Protein AF-A0A935B9G1-F1 (afdb_monomer)

Mean predicted aligned error: 11.42 Å

Radius of gyration: 26.08 Å; Cα contacts (8 Å, |Δi|>4): 183; chains: 1; bounding box: 50×76×60 Å

Solvent-accessible surface area (backbone atoms only — not comparable to full-atom values): 11011 Å² total; per-residue (Å²): 136,90,83,80,81,86,81,86,82,84,84,86,78,79,90,78,85,84,81,93,78,80,82,84,69,84,80,74,80,76,77,78,74,80,85,77,73,51,33,30,33,36,31,41,80,52,51,36,19,45,61,89,72,91,72,58,94,89,55,78,49,61,70,30,89,66,32,49,62,50,35,47,60,47,51,77,74,26,44,35,28,38,46,45,76,82,32,67,66,60,58,45,99,88,65,50,69,65,92,54,55,43,69,57,37,43,49,55,51,49,54,52,34,59,76,64,65,44,67,68,72,46,69,58,72,71,86,79,82,82,92,52,81,48,77,48,50,78,83,68,71,74,68,51,61,92,83,32,90,60,22,64,59,57,27,50,49,51,50,24,56,76,70,73,43,81,68,81,83,128

pLDDT: mean 86.23, std 17.22, range [43.81, 98.81]

Structure (mmCIF, N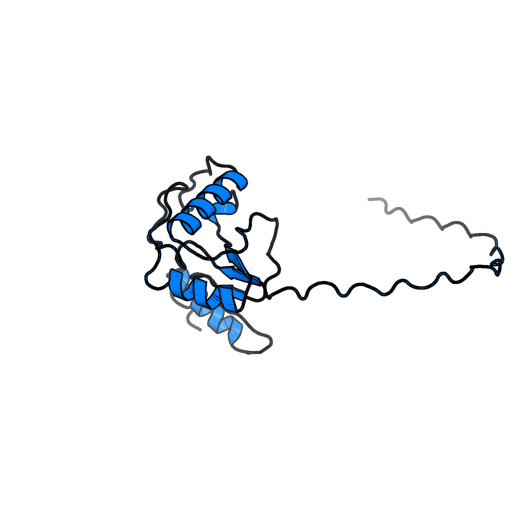/CA/C/O backbone):
data_AF-A0A935B9G1-F1
#
_entry.id   AF-A0A935B9G1-F1
#
loop_
_atom_site.group_PDB
_atom_site.id
_atom_site.type_symbol
_atom_site.label_atom_id
_atom_site.label_alt_id
_atom_site.label_comp_id
_atom_site.label_asym_id
_atom_site.label_entity_id
_atom_site.label_seq_id
_atom_site.pdbx_PDB_ins_code
_atom_site.Cartn_x
_atom_site.Cartn_y
_atom_site.Cartn_z
_atom_site.occupancy
_atom_site.B_iso_or_equiv
_atom_site.auth_seq_id
_atom_site.auth_comp_id
_atom_site.auth_asym_id
_atom_site.auth_atom_id
_atom_site.pdbx_PDB_model_num
ATOM 1 N N . MET A 1 1 ? 36.629 3.396 41.020 1.00 45.38 1 MET A N 1
ATOM 2 C CA . MET A 1 1 ? 36.068 4.350 40.039 1.00 45.38 1 MET A CA 1
ATOM 3 C C . MET A 1 1 ? 35.562 5.561 40.808 1.00 45.38 1 MET A C 1
ATOM 5 O O . MET A 1 1 ? 34.722 5.399 41.681 1.00 45.38 1 MET A O 1
ATOM 9 N N . MET A 1 2 ? 36.172 6.728 40.590 1.00 43.81 2 MET A N 1
ATOM 10 C CA . MET A 1 2 ? 35.909 7.967 41.333 1.00 43.81 2 MET A CA 1
ATOM 11 C C . MET A 1 2 ? 34.611 8.622 40.842 1.00 43.81 2 MET A C 1
ATOM 13 O O . MET A 1 2 ? 34.511 8.978 39.672 1.00 43.81 2 MET A O 1
ATOM 17 N N . ALA A 1 3 ? 33.634 8.790 41.734 1.00 46.91 3 ALA A N 1
ATOM 18 C CA . ALA A 1 3 ? 32.417 9.557 41.487 1.00 46.91 3 ALA A CA 1
ATOM 19 C C . ALA A 1 3 ? 32.670 11.040 41.804 1.00 46.91 3 ALA A C 1
ATOM 21 O O . ALA A 1 3 ? 32.915 11.405 42.955 1.00 46.91 3 ALA A O 1
ATOM 22 N N . THR A 1 4 ? 32.628 11.906 40.793 1.00 51.09 4 THR A N 1
ATOM 23 C CA . THR A 1 4 ? 32.769 13.358 40.959 1.00 51.09 4 THR A CA 1
ATOM 24 C C . THR A 1 4 ? 31.409 13.998 41.258 1.00 51.09 4 THR A C 1
ATOM 26 O O . THR A 1 4 ? 30.429 13.813 40.542 1.00 51.09 4 THR A O 1
ATOM 29 N N . ARG A 1 5 ? 31.336 14.755 42.361 1.00 54.59 5 ARG A N 1
ATOM 30 C CA . ARG A 1 5 ? 30.168 15.567 42.742 1.00 54.59 5 ARG A CA 1
ATOM 31 C C . ARG A 1 5 ? 30.043 16.794 41.819 1.00 54.59 5 ARG A C 1
ATOM 33 O O . ARG A 1 5 ? 31.059 17.444 41.579 1.00 54.59 5 ARG A O 1
ATOM 40 N N . PRO A 1 6 ? 28.838 17.180 41.362 1.00 59.91 6 PRO A N 1
ATOM 41 C CA . PRO A 1 6 ? 28.655 18.402 40.581 1.00 59.91 6 PRO A CA 1
ATOM 42 C C . PRO A 1 6 ? 28.744 19.669 41.455 1.00 59.91 6 PRO A C 1
ATOM 44 O O . PRO A 1 6 ? 28.280 19.695 42.597 1.00 59.91 6 PRO A O 1
ATOM 47 N N . ALA A 1 7 ? 29.351 20.729 40.912 1.00 63.97 7 ALA A N 1
ATOM 48 C CA . ALA A 1 7 ? 29.547 22.020 41.577 1.00 63.97 7 ALA A CA 1
ATOM 49 C C . ALA A 1 7 ? 28.262 22.880 41.621 1.00 63.97 7 ALA A C 1
ATOM 51 O O . ALA A 1 7 ? 27.393 22.773 40.757 1.00 63.97 7 ALA A O 1
ATOM 52 N N . LYS A 1 8 ? 28.147 23.762 42.630 1.00 59.97 8 LYS A N 1
ATOM 53 C CA . LYS A 1 8 ? 27.006 24.684 42.813 1.00 59.97 8 LYS A CA 1
ATOM 54 C C . LYS A 1 8 ? 26.975 25.780 41.740 1.00 59.97 8 LYS A C 1
ATOM 56 O O . LYS A 1 8 ? 27.979 26.441 41.496 1.00 59.97 8 LYS A O 1
ATOM 61 N N . LEU A 1 9 ? 25.787 26.019 41.181 1.00 57.50 9 LEU A N 1
ATOM 62 C CA . LEU A 1 9 ? 25.511 27.102 40.231 1.00 57.50 9 LEU A CA 1
ATOM 63 C C . LEU A 1 9 ? 25.664 28.498 40.877 1.00 57.50 9 LEU A C 1
ATOM 65 O O . LEU A 1 9 ? 25.310 28.676 42.049 1.00 57.50 9 LEU A O 1
ATOM 69 N N . PRO A 1 10 ? 26.150 29.507 40.129 1.00 55.09 10 PRO A N 1
ATOM 70 C CA . PRO A 1 10 ? 26.317 30.866 40.632 1.00 55.09 10 PRO A CA 1
ATOM 71 C C . PRO A 1 10 ? 24.972 31.592 40.802 1.00 55.09 10 PRO A C 1
ATOM 73 O O . PRO A 1 10 ? 24.052 31.457 39.996 1.00 55.09 10 PRO A O 1
ATOM 76 N N . LYS A 1 11 ? 24.864 32.397 41.867 1.00 53.25 11 LYS A N 1
ATOM 77 C CA . LYS A 1 11 ? 23.670 33.191 42.197 1.00 53.25 11 LYS A CA 1
ATOM 78 C C . LYS A 1 11 ? 23.513 34.367 41.224 1.00 53.25 11 LYS A C 1
ATOM 80 O O . LYS A 1 11 ? 24.382 35.235 41.159 1.00 53.25 11 LYS A O 1
ATOM 85 N N . VAL A 1 12 ? 22.383 34.424 40.520 1.00 56.62 12 VAL A N 1
ATOM 86 C CA . VAL A 1 12 ? 22.022 35.537 39.628 1.00 56.62 12 VAL A CA 1
ATOM 87 C C . VAL A 1 12 ? 21.671 36.776 40.462 1.00 56.62 12 VAL A C 1
ATOM 89 O O . VAL A 1 12 ? 20.779 36.734 41.308 1.00 56.62 12 VAL A O 1
ATOM 92 N N . LYS A 1 13 ? 22.381 37.887 40.232 1.00 44.97 13 LYS A N 1
ATOM 93 C CA . LYS A 1 13 ? 22.093 39.201 40.826 1.00 44.97 13 LYS A CA 1
ATOM 94 C C . LYS A 1 13 ? 21.094 39.977 39.955 1.00 44.97 13 LYS A C 1
ATOM 96 O O . LYS A 1 13 ? 21.364 40.202 38.783 1.00 44.97 13 LYS A O 1
ATOM 101 N N . GLY A 1 14 ? 20.023 40.471 40.582 1.00 45.53 14 GLY A N 1
ATOM 102 C CA . GLY A 1 14 ? 19.327 41.711 40.209 1.00 45.53 14 GLY A CA 1
ATOM 103 C C . GLY A 1 14 ? 18.290 41.632 39.084 1.00 45.53 14 GLY A C 1
ATOM 104 O O . GLY A 1 14 ? 18.625 41.642 37.904 1.00 45.53 14 GLY A O 1
ATOM 105 N N . ALA A 1 15 ? 17.008 41.679 39.457 1.00 48.44 15 ALA A N 1
ATOM 106 C CA . ALA A 1 15 ? 15.896 41.915 38.542 1.00 48.44 15 ALA A CA 1
ATOM 107 C C . ALA A 1 15 ? 15.939 43.355 37.986 1.00 48.44 15 ALA A C 1
ATOM 109 O O . ALA A 1 15 ? 15.848 44.321 38.745 1.00 48.44 15 ALA A O 1
ATOM 110 N N . LYS A 1 16 ? 16.050 43.513 36.660 1.00 49.91 16 LYS A N 1
ATOM 111 C CA . LYS A 1 16 ? 15.829 44.803 35.984 1.00 49.91 16 LYS A CA 1
ATOM 112 C C . LYS A 1 16 ? 14.327 45.016 35.761 1.00 49.91 16 LYS A C 1
ATOM 114 O O . LYS A 1 16 ? 13.646 44.153 35.212 1.00 49.91 16 LYS A O 1
ATOM 119 N N . LYS A 1 17 ? 13.826 46.173 36.210 1.00 47.75 17 LYS A N 1
ATOM 120 C CA . LYS A 1 17 ? 12.433 46.633 36.070 1.00 47.75 17 LYS A CA 1
ATOM 121 C C . LYS A 1 17 ? 12.019 46.685 34.590 1.00 47.75 17 LYS A C 1
ATOM 123 O O . LYS A 1 17 ? 12.759 47.208 33.763 1.00 47.75 17 LYS A O 1
ATOM 128 N N . ARG A 1 18 ? 10.830 46.153 34.278 1.00 47.78 18 ARG A N 1
ATOM 129 C CA . ARG A 1 18 ? 10.190 46.206 32.951 1.00 47.78 18 ARG A CA 1
ATOM 130 C C . ARG A 1 18 ? 9.743 47.635 32.625 1.00 47.78 18 ARG A C 1
ATOM 132 O O . ARG A 1 18 ? 9.027 48.245 33.414 1.00 47.78 18 ARG A O 1
ATOM 139 N N . SER A 1 19 ? 10.129 48.135 31.457 1.00 50.38 19 SER A N 1
ATOM 140 C CA . SER A 1 19 ? 9.638 49.391 30.881 1.00 50.38 19 SER A CA 1
ATOM 141 C C . SER A 1 19 ? 8.210 49.207 30.332 1.00 50.38 19 SER A C 1
ATOM 143 O O . SER A 1 19 ? 7.978 48.220 29.630 1.00 50.38 19 SER A O 1
ATOM 145 N N . PRO A 1 20 ? 7.254 50.120 30.590 1.00 51.00 20 PRO A N 1
ATOM 146 C CA . PRO A 1 20 ? 5.906 50.039 30.045 1.00 51.00 20 PRO A CA 1
ATOM 147 C C . PRO A 1 20 ? 5.839 50.874 28.766 1.00 51.00 20 PRO A C 1
ATOM 149 O O . PRO A 1 20 ? 5.658 52.081 28.835 1.00 51.00 20 PRO A O 1
ATOM 152 N N . ASN A 1 21 ? 6.065 50.258 27.606 1.00 53.03 21 ASN A N 1
ATOM 153 C CA . ASN A 1 21 ? 5.581 50.770 26.318 1.00 53.03 21 ASN A CA 1
ATOM 154 C C . ASN A 1 21 ? 5.865 49.741 25.219 1.00 53.03 21 ASN A C 1
ATOM 156 O O . ASN A 1 21 ? 6.862 49.815 24.505 1.00 53.03 21 ASN A O 1
ATOM 160 N N . LEU A 1 22 ? 4.966 48.769 25.084 1.00 55.22 22 LEU A N 1
ATOM 161 C CA . LEU A 1 22 ? 4.805 48.017 23.846 1.00 55.22 22 LEU A CA 1
ATOM 162 C C . LEU A 1 22 ? 3.494 48.501 23.234 1.00 55.22 22 LEU A C 1
ATOM 164 O O . LEU A 1 22 ? 2.427 48.249 23.783 1.00 55.22 22 LEU A O 1
ATOM 168 N N . ARG A 1 23 ? 3.586 49.256 22.135 1.00 54.94 23 ARG A N 1
ATOM 169 C CA . ARG A 1 23 ? 2.414 49.608 21.329 1.00 54.94 23 ARG A CA 1
ATOM 170 C C . ARG A 1 23 ? 1.801 48.311 20.806 1.00 54.94 23 ARG A C 1
ATOM 172 O O . ARG A 1 23 ? 2.490 47.542 20.137 1.00 54.94 23 ARG A O 1
ATOM 179 N N . GLU A 1 24 ? 0.530 48.080 21.109 1.00 55.78 24 GLU A N 1
ATOM 180 C CA . GLU A 1 24 ? -0.224 46.968 20.540 1.00 55.78 24 GLU A CA 1
ATOM 181 C C . GLU A 1 24 ? -0.343 47.169 19.027 1.00 55.78 24 GLU A C 1
ATOM 183 O O . GLU A 1 24 ? -0.915 48.147 18.544 1.00 55.78 24 GLU A O 1
ATOM 188 N N . MET A 1 25 ? 0.262 46.259 18.264 1.00 52.69 25 MET A N 1
ATOM 189 C CA . MET A 1 25 ? 0.078 46.204 16.820 1.00 52.69 25 MET A CA 1
ATOM 190 C C . MET A 1 25 ? -1.230 45.462 16.516 1.00 52.69 25 MET A C 1
ATOM 192 O O . MET A 1 25 ? -1.502 44.444 17.157 1.00 52.69 25 MET A O 1
ATOM 196 N N . PRO A 1 26 ? -2.021 45.903 15.522 1.00 53.16 26 PRO A N 1
ATOM 197 C CA . PRO A 1 26 ? -3.243 45.208 15.144 1.00 53.16 26 PRO A CA 1
ATOM 198 C C . PRO A 1 26 ? -2.913 43.783 14.687 1.00 53.16 26 PRO A C 1
ATOM 200 O O . PRO A 1 26 ? -2.137 43.566 13.751 1.00 53.16 26 PRO A O 1
ATOM 203 N N . VAL A 1 27 ? -3.499 42.799 15.372 1.00 60.41 27 VAL A N 1
ATOM 204 C CA . VAL A 1 27 ? -3.352 41.378 15.055 1.00 60.41 27 VAL A CA 1
ATOM 205 C C . VAL A 1 27 ? -3.988 41.138 13.687 1.00 60.41 27 VAL A C 1
ATOM 207 O O . VAL A 1 27 ? -5.209 41.138 13.547 1.00 60.41 27 VAL A O 1
ATOM 210 N N . LYS A 1 28 ? -3.159 40.951 12.653 1.00 61.19 28 LYS A N 1
ATOM 211 C CA . LYS A 1 28 ? -3.633 40.528 11.329 1.00 61.19 28 LYS A CA 1
ATOM 212 C C . LYS A 1 28 ? -4.439 39.238 11.483 1.00 61.19 28 LYS A C 1
ATOM 214 O O . LYS A 1 28 ? -3.943 38.265 12.055 1.00 61.19 28 LYS A O 1
ATOM 219 N N . ALA A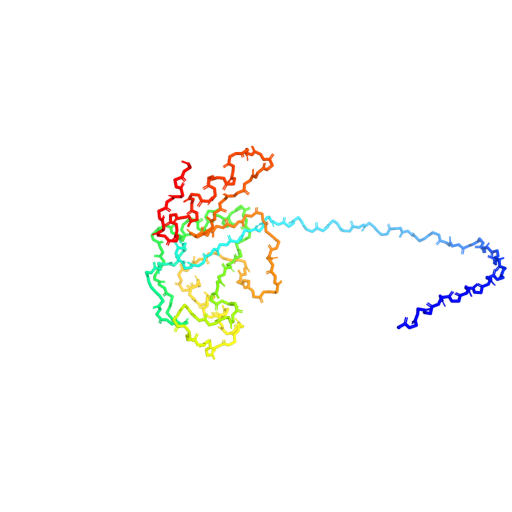 1 29 ? -5.662 39.233 10.954 1.00 62.06 29 ALA A N 1
ATOM 220 C CA . ALA A 1 29 ? -6.524 38.060 10.932 1.00 62.06 29 ALA A CA 1
ATOM 221 C C . ALA A 1 29 ? -5.766 36.863 10.331 1.00 62.06 29 ALA A C 1
ATOM 223 O O . ALA A 1 29 ? -5.250 36.933 9.211 1.00 62.06 29 ALA A O 1
ATOM 224 N N . LYS A 1 30 ? -5.655 35.774 11.101 1.00 61.19 30 LYS A N 1
ATOM 225 C CA . LYS A 1 30 ? -5.026 34.532 10.640 1.00 61.19 30 LYS A CA 1
ATOM 226 C C . LYS A 1 30 ? -5.852 33.986 9.478 1.00 61.19 30 LYS A C 1
ATOM 228 O O . LYS A 1 30 ? -7.008 33.623 9.671 1.00 61.19 30 LYS A O 1
ATOM 233 N N . LYS A 1 31 ? -5.255 33.903 8.285 1.00 61.97 31 LYS A N 1
ATOM 234 C CA . LYS A 1 31 ? -5.818 33.118 7.179 1.00 61.97 31 LYS A CA 1
ATOM 235 C C . LYS A 1 31 ? -6.017 31.688 7.686 1.00 61.97 31 LYS A C 1
ATOM 237 O O . LYS A 1 31 ? -5.061 31.073 8.159 1.00 61.97 31 LYS A O 1
ATOM 242 N N . THR A 1 32 ? -7.244 31.184 7.633 1.00 63.22 32 THR A N 1
ATOM 243 C CA . THR A 1 32 ? -7.545 29.789 7.964 1.00 63.22 32 THR A CA 1
ATOM 244 C C . THR A 1 32 ? -6.776 28.892 7.001 1.00 63.22 32 THR A C 1
ATOM 246 O O . THR A 1 32 ? -6.890 29.049 5.785 1.00 63.22 32 THR A O 1
ATOM 249 N N . ALA A 1 33 ? -5.941 28.001 7.536 1.00 65.69 33 ALA A N 1
ATOM 250 C CA . ALA A 1 33 ? -5.214 27.031 6.727 1.00 65.69 33 ALA A CA 1
ATOM 251 C C . ALA A 1 33 ? -6.210 26.137 5.960 1.00 65.69 33 ALA A C 1
ATOM 253 O O . ALA A 1 33 ? -7.292 25.861 6.487 1.00 65.69 33 ALA A O 1
ATOM 254 N N . PRO A 1 34 ? -5.878 25.689 4.737 1.00 66.31 34 PRO A N 1
ATOM 255 C CA . PRO A 1 34 ? -6.742 24.780 3.994 1.00 66.31 34 PRO A CA 1
ATOM 256 C C . PRO A 1 34 ? -6.978 23.496 4.797 1.00 66.31 34 PRO A C 1
ATOM 258 O O . PRO A 1 34 ? -6.050 22.955 5.406 1.00 66.31 34 PRO A O 1
ATOM 261 N N . VAL A 1 35 ? -8.223 23.016 4.794 1.00 71.38 35 VAL A N 1
ATOM 262 C CA . VAL A 1 35 ? -8.596 21.737 5.410 1.00 71.38 35 VAL A CA 1
ATOM 263 C C . VAL A 1 35 ? -7.847 20.629 4.672 1.00 71.38 35 VAL A C 1
ATOM 265 O O . VAL A 1 35 ? -8.044 20.432 3.474 1.00 71.38 35 VAL A O 1
ATOM 268 N N .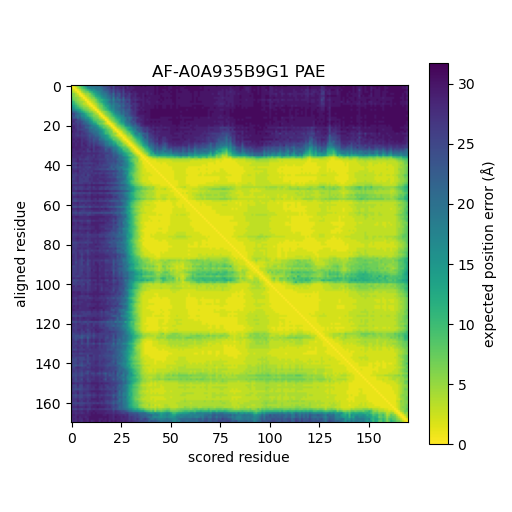 GLN A 1 36 ? -6.941 19.938 5.364 1.00 81.50 36 GLN A N 1
ATOM 269 C CA . GLN A 1 36 ? -6.196 18.827 4.773 1.00 81.50 36 GLN A CA 1
ATOM 270 C C . GLN A 1 36 ? -7.098 17.594 4.680 1.00 81.50 36 GLN A C 1
ATOM 272 O O . GLN A 1 36 ? -7.749 17.231 5.661 1.00 81.50 36 GLN A O 1
ATOM 277 N N . ARG A 1 37 ? -7.122 16.944 3.511 1.00 92.50 37 ARG A N 1
ATOM 278 C CA . ARG A 1 37 ? -7.828 15.670 3.327 1.00 92.50 37 ARG A CA 1
ATOM 279 C C . ARG A 1 37 ? -7.142 14.568 4.150 1.00 92.50 37 ARG A C 1
ATOM 281 O O . ARG A 1 37 ? -5.918 14.614 4.316 1.00 92.50 37 ARG A O 1
ATOM 288 N N . PRO A 1 38 ? -7.888 13.573 4.664 1.00 96.88 38 PRO A N 1
ATOM 289 C CA . PRO A 1 38 ? -7.289 12.394 5.277 1.00 96.88 38 PRO A CA 1
ATOM 290 C C . PRO A 1 38 ? -6.340 11.706 4.297 1.00 96.88 38 PRO A C 1
ATOM 292 O O . PRO A 1 38 ? -6.604 11.662 3.099 1.00 96.88 38 PRO A O 1
ATOM 295 N N . ARG A 1 39 ? -5.242 11.153 4.808 1.00 98.00 39 ARG A N 1
ATOM 296 C CA . ARG A 1 39 ? -4.285 10.375 4.013 1.00 98.00 39 ARG A CA 1
ATOM 297 C C . ARG A 1 39 ? -4.424 8.905 4.357 1.00 98.00 39 ARG A C 1
ATOM 299 O O . ARG A 1 39 ? -4.591 8.584 5.533 1.00 98.00 39 ARG A O 1
ATOM 306 N N . VAL A 1 40 ? -4.287 8.032 3.373 1.00 98.56 40 VAL A N 1
ATOM 307 C CA . VAL A 1 40 ? -4.256 6.576 3.564 1.00 98.56 40 VAL A CA 1
ATOM 308 C C . VAL A 1 40 ? -3.012 6.008 2.904 1.00 98.56 40 VAL A C 1
ATOM 310 O O . VAL A 1 40 ? -2.605 6.482 1.845 1.00 98.56 40 VAL A O 1
ATOM 313 N N . CYS A 1 41 ? -2.394 5.020 3.543 1.00 98.62 41 CYS A N 1
ATOM 314 C CA . CYS A 1 41 ? -1.336 4.242 2.921 1.00 98.62 41 CYS A CA 1
ATOM 315 C C . CYS A 1 41 ? -1.940 3.061 2.175 1.00 98.62 41 CYS A C 1
ATOM 317 O O . CYS A 1 41 ? -2.750 2.331 2.743 1.00 98.62 41 CYS A O 1
ATOM 319 N N . LEU A 1 42 ? -1.528 2.892 0.926 1.00 98.75 42 LEU A N 1
ATOM 320 C CA . LEU A 1 42 ? -1.920 1.782 0.071 1.00 98.75 42 LEU A CA 1
ATOM 321 C C . LEU A 1 42 ? -0.654 1.040 -0.347 1.00 98.75 42 LEU A C 1
ATOM 323 O O . LEU A 1 42 ? 0.221 1.640 -0.977 1.00 98.75 42 LEU A O 1
ATOM 327 N N . ASP A 1 43 ? -0.531 -0.223 0.046 1.00 98.62 43 ASP A N 1
ATOM 328 C CA . ASP A 1 43 ? 0.574 -1.059 -0.411 1.00 98.62 43 ASP A CA 1
ATOM 329 C C . ASP A 1 43 ? 0.449 -1.371 -1.914 1.00 98.62 43 ASP A C 1
ATOM 331 O O . ASP A 1 43 ? -0.613 -1.217 -2.528 1.00 98.62 43 ASP A O 1
ATOM 335 N N . LEU A 1 44 ? 1.578 -1.730 -2.525 1.00 98.56 44 LEU A N 1
ATOM 336 C CA . LEU A 1 44 ? 1.686 -2.049 -3.940 1.00 98.56 44 LEU A CA 1
ATOM 337 C C . LEU A 1 44 ? 1.512 -3.552 -4.197 1.00 98.56 44 LEU A C 1
ATOM 339 O O . LEU A 1 44 ? 0.570 -3.952 -4.881 1.00 98.56 44 LEU A O 1
ATOM 343 N N . ASP A 1 45 ? 2.440 -4.372 -3.707 1.00 98.00 45 ASP A N 1
ATOM 344 C CA . ASP A 1 45 ? 2.633 -5.760 -4.130 1.00 98.00 45 ASP A CA 1
ATOM 345 C C . ASP A 1 45 ? 1.802 -6.735 -3.303 1.00 98.00 45 ASP A C 1
ATOM 347 O O . ASP A 1 45 ? 2.172 -7.081 -2.192 1.00 98.00 45 ASP A O 1
ATOM 351 N N . GLY A 1 46 ? 0.740 -7.272 -3.898 1.00 97.44 46 GLY A N 1
ATOM 352 C CA . GLY A 1 46 ? -0.234 -8.121 -3.209 1.00 97.44 46 GLY A CA 1
ATOM 353 C C . GLY A 1 46 ? -1.548 -7.392 -2.938 1.00 97.44 46 GLY A C 1
ATOM 354 O O . GLY A 1 46 ? -2.568 -8.046 -2.734 1.00 97.44 46 GLY A O 1
ATOM 355 N N . VAL A 1 47 ? -1.553 -6.058 -3.049 1.00 98.56 47 VAL A N 1
ATOM 356 C CA . VAL A 1 47 ? -2.756 -5.225 -2.908 1.00 98.56 47 VAL A CA 1
ATOM 357 C C . VAL A 1 47 ? -3.265 -4.719 -4.253 1.00 98.56 47 VAL A C 1
ATOM 359 O O . VAL A 1 47 ? -4.330 -5.139 -4.703 1.00 98.56 47 VAL A O 1
ATOM 362 N N . ILE A 1 48 ? -2.529 -3.817 -4.913 1.00 98.62 48 ILE A N 1
ATOM 363 C CA . ILE A 1 48 ? -2.954 -3.244 -6.204 1.00 98.62 48 ILE A CA 1
ATOM 364 C C . ILE A 1 48 ? -2.201 -3.830 -7.396 1.00 98.62 48 ILE A C 1
ATOM 366 O O . ILE A 1 48 ? -2.738 -3.832 -8.503 1.00 98.62 48 ILE A O 1
ATOM 370 N N . ALA A 1 49 ? -1.000 -4.365 -7.182 1.00 98.62 49 ALA A N 1
ATOM 371 C CA . ALA A 1 49 ? -0.222 -5.119 -8.154 1.00 98.62 49 ALA A CA 1
ATOM 372 C C . ALA A 1 49 ? -0.197 -6.598 -7.755 1.00 98.62 49 ALA A C 1
ATOM 374 O O . ALA A 1 49 ? 0.041 -6.944 -6.601 1.00 98.62 49 ALA A O 1
ATOM 375 N N . THR A 1 50 ? -0.428 -7.491 -8.715 1.00 98.25 50 THR A N 1
ATOM 376 C CA . THR A 1 50 ? -0.433 -8.936 -8.463 1.00 98.25 50 THR A CA 1
ATOM 377 C C . THR A 1 50 ? 0.955 -9.391 -8.018 1.00 98.25 50 THR A C 1
ATOM 379 O O . THR A 1 50 ? 1.931 -9.203 -8.746 1.00 98.25 50 THR A O 1
ATOM 382 N N . TYR A 1 51 ? 1.041 -10.048 -6.862 1.00 96.62 51 TYR A N 1
ATOM 383 C CA . TYR A 1 51 ? 2.293 -10.578 -6.330 1.00 96.62 51 TYR A CA 1
ATOM 384 C C . TYR A 1 51 ? 2.215 -12.095 -6.156 1.00 96.62 51 TYR A C 1
ATOM 386 O O . TYR A 1 51 ? 1.335 -12.612 -5.477 1.00 96.62 51 TYR A O 1
ATOM 394 N N . GLY A 1 52 ? 3.147 -12.813 -6.785 1.00 92.50 52 GLY A N 1
ATOM 395 C CA . GLY A 1 52 ? 3.293 -14.263 -6.617 1.00 92.50 52 GLY A CA 1
ATOM 396 C C . GLY A 1 52 ? 4.624 -14.632 -5.973 1.00 92.50 52 GLY A C 1
ATOM 397 O O . GLY A 1 52 ? 4.672 -15.326 -4.965 1.00 92.50 52 GLY A O 1
ATOM 398 N N . LYS A 1 53 ? 5.721 -14.144 -6.552 1.00 92.31 53 LYS A N 1
ATOM 399 C CA . LYS A 1 53 ? 7.072 -14.269 -6.003 1.00 92.31 53 LYS A CA 1
ATOM 400 C C . LYS A 1 53 ? 7.905 -13.060 -6.391 1.00 92.31 53 LYS A C 1
ATOM 402 O O . LYS A 1 53 ? 7.573 -12.373 -7.361 1.00 92.31 53 LYS A O 1
ATOM 407 N N . TRP A 1 54 ? 9.003 -12.846 -5.676 1.00 93.38 54 TRP A N 1
ATOM 4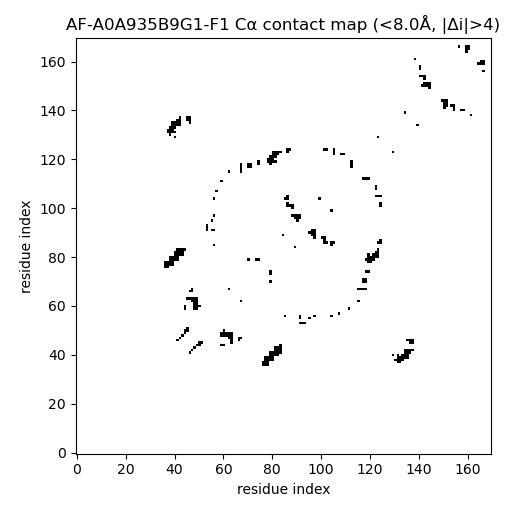08 C CA . TRP A 1 54 ? 9.994 -11.858 -6.068 1.00 93.38 54 TRP A CA 1
ATOM 409 C C . TRP A 1 54 ? 10.602 -12.213 -7.432 1.00 93.38 54 TRP A C 1
ATOM 411 O O . TRP A 1 54 ? 10.856 -13.378 -7.744 1.00 93.38 54 TRP A O 1
ATOM 421 N N . ARG A 1 55 ? 10.749 -11.202 -8.292 1.00 92.75 55 ARG A N 1
ATOM 422 C CA . ARG A 1 55 ? 11.331 -11.322 -9.644 1.00 92.75 55 ARG A CA 1
ATOM 423 C C . ARG A 1 55 ? 12.300 -10.168 -9.927 1.00 92.75 55 ARG A C 1
ATOM 425 O O . ARG A 1 55 ? 12.525 -9.831 -11.085 1.00 92.75 55 ARG A O 1
ATOM 432 N N . GLY A 1 56 ? 12.831 -9.561 -8.865 1.00 91.38 56 GLY A N 1
ATOM 433 C CA . GLY A 1 56 ? 13.687 -8.381 -8.918 1.00 91.38 56 GLY A CA 1
ATOM 434 C C . GLY A 1 56 ? 12.930 -7.051 -8.903 1.00 91.38 56 GLY A C 1
ATOM 435 O O . GLY A 1 56 ? 11.715 -6.969 -9.124 1.00 91.38 56 GLY A O 1
ATOM 436 N N . PHE A 1 57 ? 13.694 -5.985 -8.668 1.00 89.50 57 PHE A N 1
ATOM 437 C CA . PHE A 1 57 ? 13.202 -4.611 -8.546 1.00 89.50 57 PHE A CA 1
ATOM 438 C C . PHE A 1 57 ? 12.520 -4.076 -9.815 1.00 89.50 57 PHE A C 1
ATOM 440 O O . PHE A 1 57 ? 11.629 -3.233 -9.717 1.00 89.50 57 PHE A O 1
ATOM 447 N N . ASP A 1 58 ? 12.884 -4.597 -10.989 1.00 90.62 58 ASP A N 1
ATOM 448 C CA . ASP A 1 58 ? 12.373 -4.145 -12.291 1.00 90.62 58 ASP A CA 1
ATOM 449 C C . ASP A 1 58 ? 11.008 -4.731 -12.658 1.00 90.62 58 ASP A C 1
ATOM 451 O O . ASP A 1 58 ? 10.371 -4.284 -13.613 1.00 90.62 58 ASP A O 1
ATOM 455 N N . HIS A 1 59 ? 10.543 -5.732 -11.911 1.00 94.50 59 HIS A N 1
ATOM 456 C CA . HIS A 1 59 ? 9.287 -6.406 -12.187 1.00 94.50 59 HIS A CA 1
ATOM 457 C C . HIS A 1 59 ? 8.218 -6.042 -11.159 1.00 94.50 59 HIS A C 1
ATOM 459 O O . HIS A 1 59 ? 8.272 -6.490 -10.013 1.00 94.50 59 HIS A O 1
ATOM 465 N N . ILE A 1 60 ? 7.202 -5.303 -11.603 1.00 97.50 60 ILE A N 1
ATOM 466 C CA . ILE A 1 60 ? 5.937 -5.102 -10.888 1.00 97.50 60 ILE A CA 1
ATOM 467 C C . ILE A 1 60 ? 4.854 -5.871 -11.656 1.00 97.50 60 ILE A C 1
ATOM 469 O O . ILE A 1 60 ? 4.785 -5.784 -12.886 1.00 97.50 60 ILE A O 1
ATOM 473 N N . GLY A 1 61 ? 4.044 -6.661 -10.946 1.00 97.94 61 GLY A N 1
ATOM 474 C CA . GLY A 1 61 ? 2.985 -7.468 -11.558 1.00 97.94 61 GLY A CA 1
ATOM 475 C C . GLY A 1 61 ? 1.880 -6.623 -12.209 1.00 97.94 61 GLY A C 1
ATOM 476 O O . GLY A 1 61 ? 1.841 -5.407 -12.026 1.00 97.94 61 GLY A O 1
ATOM 477 N N . PRO A 1 62 ? 0.968 -7.235 -12.986 1.00 98.31 62 PRO A N 1
ATOM 478 C CA . PRO A 1 62 ? -0.187 -6.521 -13.525 1.00 98.31 62 PRO A CA 1
ATOM 479 C C . PRO A 1 62 ? -1.142 -6.087 -12.399 1.00 98.31 62 PRO A C 1
ATOM 481 O O . PRO A 1 62 ? -1.135 -6.708 -11.329 1.00 98.31 62 PRO A O 1
ATOM 484 N N . PRO A 1 63 ? -1.996 -5.073 -12.630 1.00 98.69 63 PRO A N 1
ATOM 485 C CA . PRO A 1 63 ? -3.004 -4.671 -11.658 1.00 98.69 63 PRO A CA 1
ATOM 486 C C . PRO A 1 63 ? -3.875 -5.846 -11.207 1.00 98.69 63 PRO A C 1
ATOM 488 O O . PRO A 1 63 ? -4.304 -6.656 -12.034 1.00 98.69 63 PRO A O 1
ATOM 491 N N . VAL A 1 64 ? -4.151 -5.933 -9.907 1.00 98.56 64 VAL A N 1
ATOM 492 C CA . VAL A 1 64 ? -5.137 -6.882 -9.371 1.00 98.56 64 VAL A CA 1
ATOM 493 C C . VAL A 1 64 ? -6.524 -6.509 -9.926 1.00 98.56 64 VAL A C 1
ATOM 495 O O . VAL A 1 64 ? -6.857 -5.318 -9.966 1.00 98.56 64 VAL A O 1
ATOM 498 N N . PRO A 1 65 ? -7.356 -7.472 -10.373 1.00 98.50 65 PRO A N 1
ATOM 499 C CA . PRO A 1 65 ? -8.705 -7.175 -10.851 1.00 98.50 65 PRO A CA 1
ATOM 500 C C . PRO A 1 65 ? -9.514 -6.352 -9.837 1.00 98.50 65 PRO A C 1
ATOM 502 O O . PRO A 1 65 ? -9.596 -6.706 -8.666 1.00 98.50 65 PRO A O 1
ATOM 505 N N . GLY A 1 66 ? -10.094 -5.236 -10.288 1.00 98.38 66 GLY A N 1
ATOM 506 C CA . GLY A 1 66 ? -10.857 -4.304 -9.444 1.00 98.38 66 GLY A CA 1
ATOM 507 C C . GLY A 1 66 ? -10.021 -3.276 -8.666 1.00 98.38 66 GLY A C 1
ATOM 508 O O . GLY A 1 66 ? -10.589 -2.317 -8.146 1.00 98.38 66 GLY A O 1
ATOM 509 N N . ALA A 1 67 ? -8.688 -3.394 -8.628 1.00 98.62 67 ALA A N 1
ATOM 510 C CA . ALA A 1 67 ? -7.839 -2.489 -7.846 1.00 98.62 67 ALA A CA 1
ATOM 511 C C . ALA A 1 67 ? -7.896 -1.029 -8.322 1.00 98.62 67 ALA A C 1
ATOM 513 O O . ALA A 1 67 ? -7.872 -0.115 -7.499 1.00 98.62 67 ALA A O 1
ATOM 514 N N . VAL A 1 68 ? -7.995 -0.793 -9.635 1.00 98.56 68 VAL A N 1
ATOM 515 C CA . VAL A 1 68 ? -8.079 0.569 -10.193 1.00 98.56 68 VAL A CA 1
ATOM 516 C C . VAL A 1 68 ? -9.375 1.256 -9.756 1.00 98.56 68 VAL A C 1
ATOM 518 O O . VAL A 1 68 ? -9.343 2.402 -9.313 1.00 98.56 68 VAL A O 1
ATOM 521 N N . ASP A 1 69 ? -10.509 0.558 -9.834 1.00 98.69 69 ASP A N 1
ATOM 522 C CA . ASP A 1 69 ? -11.806 1.118 -9.439 1.00 98.69 69 ASP A CA 1
ATOM 523 C C . ASP A 1 69 ? -11.897 1.317 -7.926 1.00 98.69 69 ASP A C 1
ATOM 525 O O . ASP A 1 69 ? -12.391 2.349 -7.471 1.00 98.69 69 ASP A O 1
ATOM 529 N N . PHE A 1 70 ? -11.332 0.392 -7.146 1.00 98.62 70 PHE A N 1
ATOM 530 C CA . PHE A 1 70 ? -11.150 0.572 -5.709 1.00 98.62 70 PHE A CA 1
ATOM 531 C C . PHE A 1 70 ? -10.333 1.833 -5.393 1.00 98.62 70 PHE A C 1
ATOM 533 O O . PHE A 1 70 ? -10.762 2.660 -4.590 1.00 98.62 70 PHE A O 1
ATOM 540 N N . ALA A 1 71 ? -9.187 2.027 -6.054 1.00 98.69 71 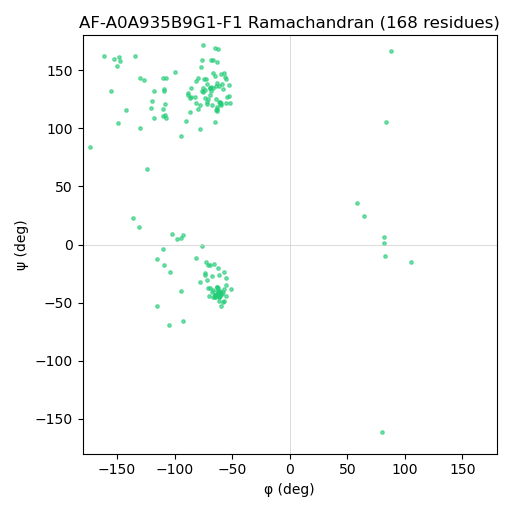ALA A N 1
ATOM 541 C CA . ALA A 1 71 ? -8.350 3.204 -5.846 1.00 98.69 71 ALA A CA 1
ATOM 542 C C . ALA A 1 71 ? -9.066 4.504 -6.255 1.00 98.69 71 ALA A C 1
ATOM 544 O O . ALA A 1 71 ? -8.927 5.515 -5.570 1.00 98.69 71 ALA A O 1
ATOM 545 N N . ARG A 1 72 ? -9.878 4.491 -7.322 1.00 98.69 72 ARG A N 1
ATOM 546 C CA . ARG A 1 72 ? -10.730 5.633 -7.704 1.00 98.69 72 ARG A CA 1
ATOM 547 C C . ARG A 1 72 ? -11.705 6.003 -6.599 1.00 98.69 72 ARG A C 1
ATOM 549 O O . ARG A 1 72 ? -11.659 7.143 -6.143 1.00 98.69 72 ARG A O 1
ATOM 556 N N . GLN A 1 73 ? -12.482 5.045 -6.103 1.00 98.56 73 GLN A N 1
ATOM 557 C CA . GLN A 1 73 ? -13.423 5.284 -5.004 1.00 98.56 73 GLN A CA 1
ATOM 558 C C . GLN A 1 73 ? -12.702 5.759 -3.734 1.00 98.56 73 GLN A C 1
ATOM 560 O O . GLN A 1 73 ? -13.122 6.713 -3.082 1.00 98.56 73 GLN A O 1
ATOM 565 N N . LEU A 1 74 ? -11.556 5.158 -3.407 1.00 98.38 74 LEU A N 1
ATOM 566 C CA . LEU A 1 74 ? -10.745 5.575 -2.266 1.00 98.38 74 LEU A CA 1
ATOM 567 C C . LEU A 1 74 ? -10.238 7.020 -2.416 1.00 98.38 74 LEU A C 1
ATOM 569 O O . LEU A 1 74 ? -10.212 7.776 -1.442 1.00 98.38 74 LEU A O 1
ATOM 573 N N . SER A 1 75 ? -9.880 7.429 -3.637 1.00 98.06 75 SER A N 1
ATOM 574 C CA . SER A 1 75 ? -9.373 8.773 -3.928 1.00 98.06 75 SER A CA 1
ATOM 575 C C . SER A 1 75 ? -10.423 9.877 -3.784 1.00 98.06 75 SER A C 1
ATOM 577 O O . SER A 1 75 ? -10.059 11.045 -3.636 1.00 98.06 75 SER A O 1
ATOM 579 N N . GLU A 1 76 ? -11.715 9.534 -3.776 1.00 97.81 76 GLU A N 1
ATOM 580 C CA . GLU A 1 76 ? -12.814 10.476 -3.529 1.00 97.81 76 GLU A CA 1
ATOM 581 C C . GLU A 1 76 ? -12.861 10.908 -2.057 1.00 97.81 76 GLU A C 1
ATOM 583 O O . GLU A 1 76 ? -13.173 12.062 -1.748 1.00 97.81 76 GLU A O 1
ATOM 588 N N . VAL A 1 77 ? -12.443 10.029 -1.141 1.00 97.25 77 VAL A N 1
ATOM 589 C CA . VAL A 1 77 ? -12.536 10.254 0.312 1.00 97.25 77 VAL A CA 1
ATOM 590 C C . VAL A 1 77 ? -11.188 10.494 0.998 1.00 97.25 77 VAL A C 1
ATOM 592 O O . VAL A 1 77 ? -11.159 11.046 2.099 1.00 97.25 77 VAL A O 1
ATOM 595 N N . ALA A 1 78 ? -10.067 10.137 0.364 1.00 98.12 78 ALA A N 1
ATOM 596 C CA . ALA A 1 78 ? -8.732 10.297 0.936 1.00 98.12 78 ALA A CA 1
ATOM 597 C C . ALA A 1 78 ? -7.647 10.585 -0.115 1.00 98.12 78 ALA A C 1
ATOM 599 O O . ALA A 1 78 ? -7.761 10.239 -1.288 1.00 98.12 78 ALA A O 1
ATOM 600 N N . ASP A 1 79 ? -6.547 11.185 0.333 1.00 98.31 79 ASP A N 1
ATOM 601 C CA . ASP A 1 79 ? -5.306 11.267 -0.430 1.00 98.31 79 ASP A CA 1
ATOM 602 C C . ASP A 1 79 ? -4.544 9.936 -0.304 1.00 98.31 79 ASP A C 1
ATOM 604 O O . ASP A 1 79 ? -4.106 9.548 0.785 1.00 98.31 79 ASP A O 1
ATOM 608 N N . ILE A 1 80 ? -4.376 9.243 -1.431 1.00 98.69 80 ILE A N 1
ATOM 609 C CA . ILE A 1 80 ? -3.710 7.938 -1.493 1.00 98.69 80 ILE A CA 1
ATOM 610 C C . ILE A 1 80 ? -2.196 8.127 -1.517 1.00 98.69 80 ILE A C 1
ATOM 612 O O . ILE A 1 80 ? -1.649 8.764 -2.419 1.00 98.69 80 ILE A O 1
ATOM 616 N N . ILE A 1 81 ? -1.516 7.547 -0.536 1.00 98.56 81 ILE A N 1
ATOM 617 C CA . ILE A 1 81 ? -0.061 7.511 -0.441 1.00 98.56 81 ILE A CA 1
ATOM 618 C C . ILE A 1 81 ? 0.381 6.074 -0.681 1.00 98.56 81 ILE A C 1
ATOM 620 O O . ILE A 1 81 ? 0.150 5.211 0.164 1.00 98.56 81 ILE A O 1
ATOM 624 N N . VAL A 1 82 ? 1.027 5.810 -1.811 1.00 98.62 82 VAL A N 1
ATOM 625 C CA . VAL A 1 82 ? 1.555 4.469 -2.072 1.00 98.62 82 VAL A CA 1
ATOM 626 C C . VAL A 1 82 ? 2.740 4.225 -1.145 1.00 98.62 82 VAL A C 1
ATOM 628 O O . VAL A 1 82 ? 3.672 5.033 -1.091 1.00 98.62 82 VAL A O 1
ATOM 631 N N . PHE A 1 83 ? 2.678 3.141 -0.379 1.00 98.19 83 PHE A N 1
ATOM 632 C CA . PHE A 1 83 ? 3.657 2.801 0.647 1.00 98.19 83 PHE A CA 1
ATOM 633 C C . PHE A 1 83 ? 4.098 1.355 0.461 1.00 98.19 83 PHE A C 1
ATOM 635 O O . PHE A 1 83 ? 3.384 0.445 0.846 1.00 98.19 83 PHE A O 1
ATOM 642 N N . THR A 1 84 ? 5.264 1.168 -0.159 1.00 97.00 84 THR A N 1
ATOM 643 C CA . THR A 1 84 ? 5.770 -0.143 -0.583 1.00 97.00 84 THR A CA 1
ATOM 644 C C . THR A 1 84 ? 7.208 -0.356 -0.123 1.00 97.00 84 THR A C 1
ATOM 646 O O . THR A 1 84 ? 8.038 0.558 -0.177 1.00 97.00 84 THR A O 1
ATOM 649 N N . ALA A 1 85 ? 7.526 -1.595 0.257 1.00 94.25 85 ALA A N 1
ATOM 650 C CA . ALA A 1 85 ? 8.884 -2.009 0.605 1.00 94.25 85 ALA A CA 1
ATOM 651 C C . ALA A 1 85 ? 9.873 -1.875 -0.567 1.00 94.25 85 ALA A C 1
ATOM 653 O O . ALA A 1 85 ? 11.068 -1.722 -0.339 1.00 94.25 85 ALA A O 1
ATOM 654 N N . ARG A 1 86 ? 9.406 -1.819 -1.825 1.00 93.56 86 ARG A N 1
ATOM 655 C CA . ARG A 1 86 ? 10.283 -1.581 -2.990 1.00 93.56 86 ARG A CA 1
ATOM 656 C C . ARG A 1 86 ? 11.091 -0.284 -2.896 1.00 93.56 86 ARG A C 1
ATOM 658 O O . ARG A 1 86 ? 12.116 -0.155 -3.559 1.00 93.56 86 ARG A O 1
ATOM 665 N N . CYS A 1 87 ? 10.617 0.683 -2.112 1.00 94.06 87 CYS A N 1
ATOM 666 C CA . CYS A 1 87 ? 11.279 1.964 -1.890 1.00 94.06 87 CYS A CA 1
ATOM 667 C C . CYS A 1 87 ? 12.101 2.015 -0.586 1.00 94.06 87 CYS A C 1
ATOM 669 O O . CYS A 1 87 ? 12.629 3.078 -0.263 1.00 94.06 87 CYS A O 1
ATOM 671 N N . SER A 1 88 ? 12.234 0.919 0.172 1.00 89.94 88 SER A N 1
ATOM 672 C CA . SER A 1 88 ? 12.936 0.951 1.465 1.00 89.94 88 SER A CA 1
ATOM 673 C C . SER A 1 88 ? 14.458 1.071 1.334 1.00 89.94 88 SER A C 1
ATOM 675 O O . SER A 1 88 ? 15.102 1.627 2.218 1.00 89.94 88 SER A O 1
ATOM 677 N N . GLY A 1 89 ? 15.029 0.612 0.215 1.00 86.25 89 GLY A N 1
ATOM 678 C CA . GLY A 1 89 ? 16.481 0.515 0.026 1.00 86.25 89 GLY A CA 1
ATOM 679 C C . GLY A 1 89 ? 17.099 -0.744 0.646 1.00 86.25 89 GLY A C 1
ATOM 680 O O . GLY A 1 89 ? 18.311 -0.929 0.548 1.00 86.25 89 GLY A O 1
ATOM 681 N N . ASP A 1 90 ? 16.280 -1.611 1.243 1.00 88.50 90 ASP A N 1
ATOM 682 C CA . ASP A 1 90 ? 16.713 -2.904 1.770 1.00 88.50 90 ASP A CA 1
ATOM 683 C C . ASP A 1 90 ? 16.937 -3.923 0.636 1.00 88.50 90 ASP A C 1
ATOM 685 O O . ASP A 1 90 ? 16.381 -3.766 -0.458 1.00 88.50 90 ASP A O 1
ATOM 689 N N . PRO A 1 91 ? 17.724 -4.989 0.879 1.00 87.81 91 PRO A N 1
ATOM 690 C CA . PRO A 1 91 ? 17.810 -6.114 -0.044 1.00 87.81 91 PRO A CA 1
ATOM 691 C C . PRO A 1 91 ? 16.431 -6.733 -0.298 1.00 87.81 91 PRO A C 1
ATOM 693 O O . PRO A 1 91 ? 15.582 -6.791 0.598 1.00 87.81 91 PRO A O 1
ATOM 696 N N . GLY A 1 92 ? 16.226 -7.245 -1.510 1.00 87.12 92 GLY A N 1
ATOM 697 C CA . GLY A 1 92 ? 15.054 -8.046 -1.833 1.00 87.12 92 GLY A CA 1
ATOM 698 C C . GLY A 1 92 ? 14.993 -9.335 -0.998 1.00 87.12 92 GLY A C 1
ATOM 699 O O . GLY A 1 92 ? 15.975 -9.719 -0.354 1.00 87.12 92 GLY A O 1
ATOM 700 N N . PRO A 1 93 ? 13.854 -10.051 -1.011 1.00 86.06 93 PRO A N 1
ATOM 701 C CA . PRO A 1 93 ? 13.686 -11.299 -0.261 1.00 86.06 93 PRO A CA 1
ATOM 702 C C . PRO A 1 93 ? 14.744 -12.368 -0.569 1.00 86.06 93 PRO A C 1
ATOM 704 O O . PRO A 1 93 ? 15.072 -13.166 0.306 1.00 86.06 93 PRO A O 1
ATOM 707 N N . ASP A 1 94 ? 15.294 -12.355 -1.786 1.00 86.88 94 ASP A N 1
ATOM 708 C CA . ASP A 1 94 ? 16.320 -13.297 -2.247 1.00 86.88 94 ASP A CA 1
ATOM 709 C C . ASP A 1 94 ? 17.756 -12.766 -2.031 1.00 86.88 94 ASP A C 1
ATOM 711 O O . ASP A 1 94 ? 18.727 -13.374 -2.483 1.00 86.88 94 ASP A O 1
ATOM 715 N N . GLY A 1 95 ? 17.911 -11.636 -1.329 1.00 86.12 95 GLY A N 1
ATOM 716 C CA . GLY A 1 95 ? 19.198 -11.013 -1.012 1.00 86.12 95 GLY A CA 1
ATOM 717 C C . GLY A 1 95 ? 19.791 -10.150 -2.129 1.00 86.12 95 GLY A C 1
ATOM 718 O O . GLY A 1 95 ? 20.919 -9.676 -1.994 1.00 86.12 95 GLY A O 1
ATOM 719 N N . ASP A 1 96 ? 19.062 -9.925 -3.225 1.00 86.44 96 ASP A N 1
ATOM 720 C CA . ASP A 1 96 ? 19.480 -9.014 -4.284 1.00 86.44 96 ASP A CA 1
ATOM 721 C C . ASP A 1 96 ? 19.461 -7.562 -3.797 1.00 86.44 96 ASP A C 1
ATOM 723 O O . ASP A 1 96 ? 18.498 -7.090 -3.195 1.00 86.44 96 ASP A O 1
ATOM 727 N N . MET A 1 97 ? 20.546 -6.836 -4.057 1.00 86.56 97 MET A N 1
ATOM 728 C CA . MET A 1 97 ? 20.642 -5.428 -3.687 1.00 86.56 97 MET A CA 1
ATOM 729 C C . MET A 1 97 ? 19.903 -4.549 -4.702 1.00 86.56 97 MET A C 1
ATOM 731 O O . MET A 1 97 ? 20.002 -4.804 -5.909 1.00 86.56 97 MET A O 1
ATOM 735 N N . PRO A 1 98 ? 19.234 -3.468 -4.260 1.00 83.00 98 PRO A N 1
ATOM 736 C CA . PRO A 1 98 ? 18.696 -2.483 -5.182 1.00 83.00 98 PRO A CA 1
ATOM 737 C C . PRO A 1 98 ? 19.832 -1.872 -6.007 1.00 83.00 98 PRO A C 1
ATOM 739 O O . PRO A 1 98 ? 20.738 -1.234 -5.473 1.00 83.00 98 PRO A O 1
ATOM 742 N N . LEU A 1 99 ? 19.770 -2.025 -7.331 1.00 84.69 99 LEU A N 1
ATOM 743 C CA . LEU A 1 99 ? 20.654 -1.294 -8.251 1.00 84.69 99 LEU A CA 1
ATOM 744 C C . LEU A 1 99 ? 20.273 0.189 -8.356 1.00 84.69 99 LEU A C 1
ATOM 746 O O . LEU A 1 99 ? 21.030 1.004 -8.879 1.00 84.69 99 LEU A O 1
ATOM 750 N N . LEU A 1 100 ? 19.074 0.527 -7.885 1.00 85.31 100 LEU A N 1
ATOM 751 C CA . LEU A 1 100 ? 18.484 1.849 -7.953 1.00 85.31 100 LEU A CA 1
ATOM 752 C C . LEU A 1 100 ? 18.406 2.476 -6.569 1.00 85.31 100 LEU A C 1
ATOM 754 O O . LEU A 1 100 ? 18.076 1.823 -5.582 1.00 85.31 100 LEU A O 1
ATOM 758 N N . THR A 1 101 ? 18.634 3.784 -6.521 1.00 91.31 101 THR A N 1
ATOM 759 C CA . THR A 1 101 ? 18.333 4.583 -5.332 1.00 91.31 101 THR A CA 1
ATOM 760 C C . THR A 1 101 ? 16.832 4.560 -5.041 1.00 91.31 101 THR A C 1
ATOM 762 O O . THR A 1 101 ? 16.009 4.406 -5.947 1.00 91.31 101 THR A O 1
ATOM 765 N N . THR A 1 102 ? 16.445 4.824 -3.792 1.00 91.25 102 THR A N 1
ATOM 766 C CA . THR A 1 102 ? 15.035 4.979 -3.402 1.00 91.25 102 THR A CA 1
ATOM 767 C C . THR A 1 102 ? 14.274 5.970 -4.295 1.00 91.25 102 THR A C 1
ATOM 769 O O . THR A 1 102 ? 13.127 5.724 -4.660 1.00 91.25 102 THR A O 1
ATOM 772 N N . GLY A 1 103 ? 14.913 7.072 -4.707 1.00 92.56 103 GLY A N 1
ATOM 773 C CA . GLY A 1 103 ? 14.305 8.051 -5.615 1.00 92.56 103 GLY A CA 1
ATOM 774 C C . GLY A 1 103 ? 14.047 7.498 -7.021 1.00 92.56 103 GLY A C 1
ATOM 775 O O . GLY A 1 103 ? 13.000 7.765 -7.602 1.00 92.56 103 GLY A O 1
ATOM 776 N N . GLN A 1 104 ? 14.958 6.683 -7.553 1.00 93.62 104 GLN A N 1
ATOM 777 C CA . GLN A 1 104 ? 14.765 6.006 -8.840 1.00 93.62 104 GLN A CA 1
ATOM 778 C C . GLN A 1 104 ? 13.708 4.897 -8.748 1.00 93.62 104 GLN A C 1
ATOM 780 O O . GLN A 1 104 ? 12.896 4.751 -9.659 1.00 93.62 104 GLN A O 1
ATOM 785 N N . MET A 1 105 ? 13.658 4.161 -7.634 1.00 95.19 105 MET A N 1
ATOM 786 C CA . MET A 1 105 ? 12.588 3.189 -7.383 1.00 95.19 105 MET A CA 1
ATOM 787 C C . MET A 1 105 ? 11.216 3.858 -7.305 1.00 95.19 105 MET A C 1
ATOM 789 O O . MET A 1 105 ? 10.258 3.362 -7.896 1.00 95.19 105 MET A O 1
ATOM 793 N N . ARG A 1 106 ? 11.129 5.029 -6.663 1.00 96.88 106 ARG A N 1
ATOM 794 C CA . ARG A 1 106 ? 9.912 5.849 -6.640 1.00 96.88 106 ARG A CA 1
ATOM 795 C C . ARG A 1 106 ? 9.418 6.181 -8.045 1.00 96.88 106 ARG A C 1
ATOM 797 O O . ARG A 1 1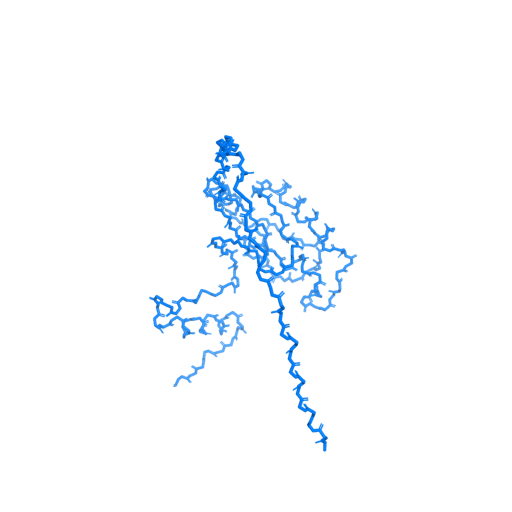06 ? 8.223 6.082 -8.295 1.00 96.88 106 ARG A O 1
ATOM 804 N N . ILE A 1 107 ? 10.325 6.558 -8.949 1.00 97.06 107 ILE A N 1
ATOM 805 C CA . ILE A 1 107 ? 9.985 6.872 -10.345 1.00 97.06 107 ILE A CA 1
ATOM 806 C C . ILE A 1 107 ? 9.393 5.641 -11.040 1.00 97.06 107 ILE A C 1
ATOM 808 O O . ILE A 1 107 ? 8.330 5.755 -11.636 1.00 97.06 107 ILE A O 1
ATOM 812 N N . LYS A 1 108 ? 9.988 4.452 -10.881 1.00 96.81 108 LYS A N 1
ATOM 813 C CA . LYS A 1 108 ? 9.440 3.211 -11.462 1.00 96.81 108 LYS A CA 1
ATOM 814 C C . LYS A 1 108 ? 8.038 2.871 -10.962 1.00 96.81 108 LYS A C 1
ATOM 816 O O . LYS A 1 108 ? 7.192 2.427 -11.735 1.00 96.81 108 LYS A O 1
ATOM 821 N N . VAL A 1 109 ? 7.783 3.078 -9.671 1.00 98.12 109 VAL A N 1
ATOM 822 C CA . VAL A 1 109 ? 6.443 2.883 -9.099 1.00 98.12 109 VAL A CA 1
ATOM 823 C C . VAL A 1 109 ? 5.460 3.898 -9.689 1.00 98.12 109 VAL A C 1
ATOM 825 O O . VAL A 1 109 ? 4.363 3.512 -10.080 1.00 98.12 109 VAL A O 1
ATOM 828 N N . ILE A 1 110 ? 5.859 5.167 -9.816 1.00 98.56 110 ILE A N 1
ATOM 829 C CA . ILE A 1 110 ? 5.054 6.217 -10.460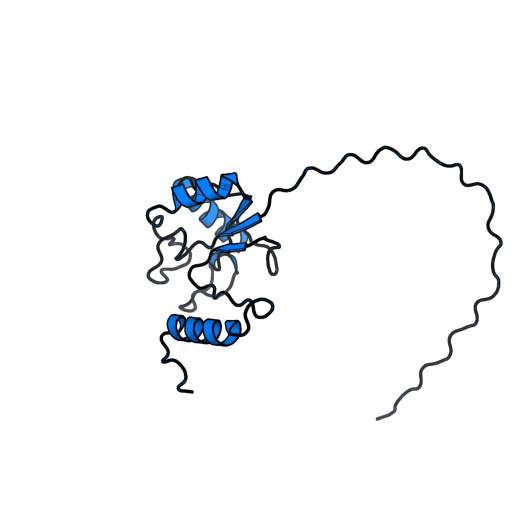 1.00 98.56 110 ILE A CA 1
ATOM 830 C C . ILE A 1 110 ? 4.713 5.849 -11.907 1.00 98.56 110 ILE A C 1
ATOM 832 O O . ILE A 1 110 ? 3.542 5.871 -12.273 1.00 98.56 110 ILE A O 1
ATOM 836 N N . GLU A 1 111 ? 5.699 5.443 -12.706 1.00 98.44 111 GLU A N 1
ATOM 837 C CA . GLU A 1 111 ? 5.492 5.035 -14.100 1.00 98.44 111 GLU A CA 1
ATOM 838 C C . GLU A 1 111 ? 4.491 3.879 -14.208 1.00 98.44 111 GLU A C 1
ATOM 840 O O . GLU A 1 111 ? 3.620 3.883 -15.079 1.00 98.44 111 GLU A O 1
ATOM 845 N N . TRP A 1 112 ? 4.573 2.900 -13.301 1.00 98.56 112 TRP A N 1
ATOM 846 C CA . TRP A 1 112 ? 3.617 1.796 -13.248 1.00 98.56 112 TRP A CA 1
ATOM 847 C C . TRP A 1 112 ? 2.202 2.279 -12.890 1.00 98.56 112 TRP A C 1
ATOM 849 O O . TRP A 1 112 ? 1.239 1.896 -13.558 1.00 98.56 112 TRP A O 1
ATOM 859 N N . LEU A 1 113 ? 2.064 3.151 -11.886 1.00 98.81 113 LEU A N 1
ATOM 860 C CA . LEU A 1 113 ? 0.772 3.714 -11.474 1.00 98.81 113 LEU A CA 1
ATOM 861 C C . LEU A 1 113 ? 0.121 4.515 -12.608 1.00 98.81 113 LEU A C 1
ATOM 863 O O . LEU A 1 113 ? -1.066 4.335 -12.883 1.00 98.81 113 LEU A O 1
ATOM 867 N N . GLU A 1 114 ? 0.896 5.356 -13.294 1.00 98.56 114 GLU A N 1
ATOM 868 C CA . GLU A 1 114 ? 0.426 6.185 -14.407 1.00 98.56 114 GLU A CA 1
ATOM 869 C C . GLU A 1 114 ? 0.029 5.341 -15.617 1.00 98.56 114 GLU A C 1
ATOM 871 O O . GLU A 1 114 ? -1.064 5.524 -16.161 1.00 98.56 114 GLU A O 1
ATOM 876 N N . LYS A 1 115 ? 0.862 4.357 -15.983 1.00 98.62 115 LYS A N 1
ATOM 877 C CA . LYS A 1 115 ? 0.576 3.396 -17.057 1.00 98.62 115 LYS A CA 1
ATOM 878 C C . LYS A 1 115 ? -0.750 2.664 -16.845 1.00 98.62 115 LYS A C 1
ATOM 880 O O . LYS A 1 115 ? -1.427 2.334 -17.815 1.00 98.62 115 LYS A O 1
ATOM 885 N N . HIS A 1 116 ? -1.104 2.386 -15.593 1.00 98.62 116 HIS A N 1
ATOM 886 C CA . HIS A 1 116 ? -2.318 1.658 -15.227 1.00 98.62 116 HIS A CA 1
ATOM 887 C C . HIS A 1 116 ? -3.452 2.561 -14.714 1.00 98.62 116 HIS A C 1
ATOM 889 O O . HIS A 1 116 ? -4.485 2.055 -14.278 1.00 98.62 116 HIS A O 1
ATOM 895 N N . HIS A 1 117 ? -3.293 3.883 -14.824 1.00 98.44 117 HIS A N 1
ATOM 896 C CA . HIS A 1 117 ? -4.298 4.889 -14.472 1.00 98.44 117 HIS A CA 1
ATOM 897 C C . HIS A 1 117 ? -4.780 4.834 -13.013 1.00 98.44 117 HIS A C 1
ATOM 899 O O . HIS A 1 117 ? -5.952 5.103 -12.727 1.00 98.44 117 HIS A O 1
ATOM 905 N N . PHE A 1 118 ? -3.882 4.504 -12.082 1.00 98.75 118 PHE A N 1
ATOM 906 C CA . PHE A 1 118 ? -4.168 4.591 -10.654 1.00 98.75 118 PHE A CA 1
ATOM 907 C C . PHE A 1 118 ? -4.150 6.052 -10.186 1.00 98.75 118 PHE A C 1
ATOM 909 O O . PHE A 1 118 ? -3.183 6.766 -10.459 1.00 98.75 118 PHE A O 1
ATOM 916 N N . PRO A 1 119 ? -5.165 6.514 -9.439 1.00 98.44 119 PRO A N 1
ATOM 917 C CA . PRO A 1 119 ? -5.075 7.783 -8.736 1.00 98.44 119 PRO A CA 1
ATOM 918 C C . PRO A 1 119 ? -4.153 7.638 -7.523 1.00 98.44 119 PRO A C 1
ATOM 920 O O . PRO A 1 119 ? -4.286 6.715 -6.720 1.00 98.44 119 PRO A O 1
ATOM 923 N N . TYR A 1 120 ? -3.230 8.579 -7.361 1.00 98.56 120 TYR A N 1
ATOM 924 C CA . TYR A 1 120 ? -2.357 8.653 -6.198 1.00 98.56 120 TYR A CA 1
ATOM 925 C C . TYR A 1 120 ? -1.975 10.110 -5.922 1.00 98.56 120 TYR A C 1
ATOM 927 O O . TYR A 1 120 ? -1.985 10.957 -6.816 1.00 98.56 120 TYR A O 1
ATOM 935 N N . LYS A 1 121 ? -1.666 10.418 -4.661 1.00 98.12 121 LYS A N 1
ATOM 936 C CA . LYS A 1 121 ? -1.167 11.731 -4.237 1.00 98.12 121 LYS A CA 1
ATOM 937 C C . LYS A 1 121 ? 0.356 11.762 -4.192 1.00 98.12 121 LYS A C 1
ATOM 939 O O . LYS A 1 121 ? 0.949 12.778 -4.542 1.00 98.12 121 LYS A O 1
ATOM 944 N N . ASP A 1 122 ? 0.967 10.680 -3.715 1.00 97.69 122 ASP A N 1
ATOM 945 C CA . ASP A 1 122 ? 2.419 10.532 -3.624 1.00 97.69 122 ASP A CA 1
ATOM 946 C C . ASP A 1 122 ? 2.819 9.054 -3.483 1.00 97.69 122 ASP A C 1
ATOM 948 O O . ASP A 1 122 ? 2.007 8.216 -3.087 1.00 97.69 122 ASP A O 1
ATOM 952 N N . VAL A 1 123 ? 4.090 8.762 -3.750 1.00 98.31 123 VAL A N 1
ATOM 953 C CA . VAL A 1 123 ? 4.758 7.502 -3.408 1.00 98.31 123 VAL A CA 1
ATOM 954 C C . VAL A 1 123 ? 5.757 7.806 -2.295 1.00 98.31 123 VAL A C 1
ATOM 956 O O . VAL A 1 123 ? 6.683 8.603 -2.477 1.00 98.31 123 VAL A O 1
ATOM 959 N N . TYR A 1 124 ? 5.545 7.205 -1.126 1.00 97.81 124 TYR A N 1
ATOM 960 C CA . TYR A 1 124 ? 6.297 7.529 0.079 1.00 97.81 124 TYR A CA 1
ATOM 961 C C . TYR A 1 124 ? 7.723 6.974 0.037 1.00 97.81 124 TYR A C 1
ATOM 963 O O . TYR A 1 124 ? 7.939 5.776 -0.110 1.00 97.81 124 TYR A O 1
ATOM 971 N N . VAL A 1 125 ? 8.688 7.869 0.246 1.00 96.12 125 VAL A N 1
ATOM 972 C CA . VAL A 1 125 ? 10.131 7.580 0.345 1.00 96.12 125 VAL A CA 1
ATOM 973 C C . VAL A 1 125 ? 10.773 8.225 1.578 1.00 96.12 125 VAL A C 1
ATOM 975 O O . VAL A 1 125 ? 11.986 8.408 1.654 1.00 96.12 125 VAL A O 1
ATOM 978 N N . GLY A 1 126 ? 9.940 8.671 2.519 1.00 92.06 126 GLY A N 1
ATOM 979 C CA . GLY A 1 126 ? 10.393 9.349 3.726 1.00 92.06 126 GLY A CA 1
ATOM 980 C C . GLY A 1 126 ? 11.003 8.391 4.746 1.00 92.06 126 GLY A C 1
ATOM 981 O O . GLY A 1 126 ? 10.929 7.173 4.622 1.00 92.06 126 GLY A O 1
ATOM 982 N N . GLN A 1 127 ? 11.584 8.972 5.792 1.00 90.75 127 GLN A N 1
ATOM 983 C CA . GLN A 1 127 ? 12.075 8.223 6.943 1.00 90.75 127 GLN A CA 1
ATOM 984 C C . GLN A 1 127 ? 10.946 7.984 7.952 1.00 90.75 127 GLN A C 1
ATOM 986 O O . GLN A 1 127 ? 10.216 8.911 8.316 1.00 90.75 127 GLN A O 1
ATOM 991 N N . GLY A 1 128 ? 10.858 6.752 8.452 1.00 90.94 128 GLY A N 1
ATOM 992 C CA . GLY A 1 128 ? 9.893 6.352 9.472 1.00 90.94 128 GLY A CA 1
ATOM 993 C C . GLY A 1 128 ? 8.488 6.073 8.932 1.00 90.94 128 GLY A C 1
ATOM 994 O O . GLY A 1 128 ? 8.284 5.798 7.753 1.00 90.94 128 GLY A O 1
ATOM 995 N N . LYS A 1 129 ? 7.502 6.092 9.837 1.00 92.12 129 LYS A N 1
ATOM 996 C CA . LYS A 1 129 ? 6.109 5.775 9.508 1.00 92.12 129 LYS A CA 1
ATOM 997 C C . LYS A 1 129 ? 5.382 7.026 8.996 1.00 92.12 129 LYS A C 1
ATOM 999 O O . LYS A 1 129 ? 5.360 8.037 9.706 1.00 92.12 129 LYS A O 1
ATOM 1004 N N . PRO A 1 130 ? 4.727 6.979 7.824 1.00 94.62 130 PRO A N 1
ATOM 1005 C CA . PRO A 1 130 ? 3.903 8.090 7.366 1.00 94.62 130 PRO A CA 1
ATOM 1006 C C . PRO A 1 130 ? 2.717 8.320 8.315 1.00 94.62 130 PRO A C 1
ATOM 1008 O O . PRO A 1 130 ? 2.073 7.382 8.788 1.00 94.62 130 PRO A O 1
ATOM 1011 N N . ARG A 1 131 ? 2.404 9.592 8.593 1.00 95.12 131 ARG A N 1
ATOM 1012 C CA . ARG A 1 131 ? 1.220 9.973 9.375 1.00 95.12 131 ARG A CA 1
ATOM 1013 C C . ARG A 1 131 ? -0.023 9.893 8.486 1.00 95.12 131 ARG A C 1
ATOM 1015 O O . ARG A 1 131 ? -0.288 10.816 7.715 1.00 95.12 131 ARG A O 1
ATOM 1022 N N . VAL A 1 132 ? -0.763 8.797 8.613 1.00 96.88 132 VAL A N 1
ATOM 1023 C CA . VAL A 1 132 ? -1.970 8.480 7.834 1.00 96.88 132 VAL A CA 1
ATOM 1024 C C . VAL A 1 132 ? -3.093 7.974 8.740 1.00 96.88 132 VAL A C 1
ATOM 1026 O O . VAL A 1 132 ? -2.844 7.584 9.880 1.00 96.88 132 VAL A O 1
ATOM 1029 N N . ALA A 1 133 ? -4.323 8.005 8.234 1.00 97.62 133 ALA A N 1
ATOM 1030 C CA . ALA A 1 133 ? -5.520 7.537 8.925 1.00 97.62 133 ALA A CA 1
ATOM 1031 C C . ALA A 1 133 ? -5.654 6.005 8.911 1.00 97.62 133 ALA A C 1
ATOM 1033 O O . ALA A 1 133 ? -6.172 5.438 9.866 1.00 97.62 133 ALA A O 1
ATOM 1034 N N . ALA A 1 134 ? -5.177 5.340 7.855 1.00 98.00 134 ALA A N 1
ATOM 1035 C CA . ALA A 1 134 ? -5.243 3.887 7.704 1.00 98.00 134 ALA A CA 1
ATOM 1036 C C . ALA A 1 134 ? -4.105 3.354 6.819 1.00 98.00 134 ALA A C 1
ATOM 1038 O O . ALA A 1 134 ? -3.522 4.105 6.031 1.00 98.00 134 ALA A O 1
ATOM 1039 N N . PHE A 1 135 ? -3.826 2.056 6.954 1.00 98.44 135 PHE A N 1
ATOM 1040 C CA . PHE A 1 135 ? -2.943 1.271 6.091 1.00 98.44 135 PHE A CA 1
ATOM 1041 C C . PHE A 1 135 ? -3.778 0.170 5.434 1.00 98.44 135 PHE A C 1
ATOM 1043 O O . PHE A 1 135 ? -4.543 -0.500 6.126 1.00 98.44 135 PHE A O 1
ATOM 1050 N N . ILE A 1 136 ? -3.641 0.010 4.122 1.00 98.62 136 ILE A N 1
ATOM 1051 C CA . ILE A 1 136 ? -4.276 -1.038 3.322 1.00 98.62 136 ILE A CA 1
ATOM 1052 C C . ILE A 1 136 ? -3.139 -1.868 2.730 1.00 98.62 136 ILE A C 1
ATOM 1054 O O . ILE A 1 136 ? -2.392 -1.364 1.895 1.00 98.62 136 ILE A O 1
ATOM 1058 N N . ASP A 1 137 ? -2.979 -3.091 3.221 1.00 98.25 137 ASP A N 1
ATOM 1059 C CA . ASP A 1 137 ? -1.789 -3.925 3.034 1.00 98.25 137 ASP A CA 1
ATOM 1060 C C . ASP A 1 137 ? -2.201 -5.399 3.191 1.00 98.25 137 ASP A C 1
ATOM 1062 O O . ASP A 1 137 ? -2.944 -5.727 4.121 1.00 98.25 137 ASP A O 1
ATOM 1066 N N . ASP A 1 138 ? -1.786 -6.273 2.270 1.00 96.62 138 ASP A N 1
ATOM 1067 C CA . ASP A 1 138 ? -2.177 -7.692 2.240 1.00 96.62 138 ASP A CA 1
ATOM 1068 C C . ASP A 1 138 ? -1.529 -8.509 3.369 1.00 96.62 138 ASP A C 1
ATOM 1070 O O . ASP A 1 138 ? -2.004 -9.597 3.708 1.00 96.62 138 ASP A O 1
ATOM 1074 N N . ARG A 1 139 ? -0.466 -7.979 3.983 1.00 95.12 139 ARG A N 1
ATOM 1075 C CA . ARG A 1 139 ? 0.289 -8.610 5.073 1.00 95.12 139 ARG A CA 1
ATOM 1076 C C . ARG A 1 139 ? 0.105 -7.910 6.413 1.00 95.12 139 ARG A C 1
ATOM 1078 O O . ARG A 1 139 ? 0.622 -8.397 7.423 1.00 95.12 139 ARG A O 1
ATOM 1085 N N . ALA A 1 140 ? -0.624 -6.796 6.466 1.00 96.31 140 ALA A N 1
ATOM 1086 C CA . ALA A 1 140 ? -0.927 -6.140 7.726 1.00 96.31 140 ALA A CA 1
ATOM 1087 C C . ALA A 1 140 ? -1.882 -6.980 8.583 1.00 96.31 140 ALA A C 1
ATOM 1089 O O . ALA A 1 140 ? -2.910 -7.481 8.134 1.00 96.31 140 ALA A O 1
ATOM 1090 N N . VAL A 1 141 ? -1.559 -7.070 9.871 1.00 97.56 141 VAL A N 1
ATOM 1091 C CA . VAL A 1 141 ? -2.408 -7.701 10.880 1.00 97.56 141 VAL A CA 1
ATOM 1092 C C . VAL A 1 141 ? -2.999 -6.614 11.766 1.00 97.56 141 VAL A C 1
ATOM 1094 O O . VAL A 1 141 ? -2.266 -5.860 12.409 1.00 97.56 141 VAL A O 1
ATOM 1097 N N . SER A 1 142 ? -4.329 -6.532 11.805 1.00 97.19 142 SER A N 1
ATOM 1098 C CA . SER A 1 142 ? -5.027 -5.621 12.712 1.00 97.19 142 SER A CA 1
ATOM 1099 C C . SER A 1 142 ? -4.863 -6.080 14.161 1.00 97.19 142 SER A C 1
ATOM 1101 O O . SER A 1 142 ? -5.013 -7.262 14.465 1.00 97.19 142 SER A O 1
ATOM 1103 N N . CYS A 1 143 ? -4.553 -5.144 15.057 1.00 97.62 143 CYS A N 1
ATOM 1104 C CA . CYS A 1 143 ? -4.418 -5.396 16.487 1.00 97.62 143 CYS A CA 1
ATOM 1105 C C . CYS A 1 143 ? -4.813 -4.132 17.263 1.00 97.62 143 CYS A C 1
ATOM 1107 O O . CYS A 1 143 ? -4.065 -3.151 17.299 1.00 97.62 143 CYS A O 1
ATOM 1109 N N . SER A 1 144 ? -6.003 -4.150 17.868 1.00 97.38 144 SER A N 1
ATOM 1110 C CA . SER A 1 144 ? -6.617 -2.996 18.539 1.00 97.38 144 SER A CA 1
ATOM 1111 C C . SER A 1 144 ? -6.963 -3.300 20.006 1.00 97.38 144 SER A C 1
ATOM 1113 O O . SER A 1 144 ? -8.131 -3.264 20.386 1.00 97.38 144 SER A O 1
ATOM 1115 N N . PRO A 1 145 ? -5.960 -3.546 20.872 1.00 97.56 145 PRO A N 1
ATOM 1116 C CA . PRO A 1 145 ? -6.169 -4.037 22.240 1.00 97.56 145 PRO A CA 1
ATOM 1117 C C . PRO A 1 145 ? -6.897 -3.060 23.175 1.00 97.56 145 PRO A C 1
ATOM 1119 O O . PRO A 1 145 ? -7.377 -3.448 24.231 1.00 97.56 145 PRO A O 1
ATOM 1122 N N . GLN A 1 146 ? -6.976 -1.775 22.814 1.00 97.88 146 GLN A N 1
ATOM 1123 C CA . GLN A 1 146 ? -7.729 -0.784 23.593 1.00 97.88 146 GLN A CA 1
ATOM 1124 C C . GLN A 1 146 ? -9.247 -0.946 23.448 1.00 97.88 146 GLN A C 1
ATOM 1126 O O . GLN A 1 146 ? -9.991 -0.499 24.316 1.00 97.88 146 GLN A O 1
ATOM 1131 N N . THR A 1 147 ? -9.700 -1.539 22.343 1.00 97.31 147 THR A N 1
ATOM 1132 C CA . THR A 1 147 ? -11.124 -1.707 22.017 1.00 97.31 147 THR A CA 1
ATOM 1133 C C . THR A 1 147 ? -11.551 -3.169 21.976 1.00 97.31 147 THR A C 1
ATOM 1135 O O . THR A 1 147 ? -12.745 -3.442 21.934 1.00 97.31 147 THR A O 1
ATOM 1138 N N . ASP A 1 148 ? -10.594 -4.094 21.972 1.00 96.81 148 ASP A N 1
ATOM 1139 C CA . ASP A 1 148 ? -10.821 -5.530 21.862 1.00 96.81 148 ASP A CA 1
ATOM 1140 C C . ASP A 1 148 ? -9.823 -6.286 22.752 1.00 96.81 148 ASP A C 1
ATOM 1142 O O . ASP A 1 148 ? -8.613 -6.231 22.532 1.00 96.81 148 ASP A O 1
ATOM 1146 N N . ALA A 1 149 ? -10.331 -6.986 23.768 1.00 97.19 149 ALA A N 1
ATOM 1147 C CA . ALA A 1 149 ? -9.507 -7.723 24.724 1.00 97.19 149 ALA A CA 1
ATOM 1148 C C . ALA A 1 149 ? -8.778 -8.922 24.088 1.00 97.19 149 ALA A C 1
ATOM 1150 O O . ALA A 1 149 ? -7.689 -9.275 24.543 1.00 97.19 149 ALA A O 1
ATOM 1151 N N . ASP A 1 150 ? -9.329 -9.492 23.011 1.00 97.19 150 ASP A N 1
ATOM 1152 C CA . ASP A 1 150 ? -8.788 -10.669 22.321 1.00 97.19 150 ASP A CA 1
ATOM 1153 C C . ASP A 1 150 ? -7.891 -10.286 21.127 1.00 97.19 150 ASP A C 1
ATOM 1155 O O . ASP A 1 150 ? -7.403 -11.149 20.384 1.00 97.19 150 ASP A O 1
ATOM 1159 N N . ALA A 1 151 ? -7.627 -8.986 20.939 1.00 97.5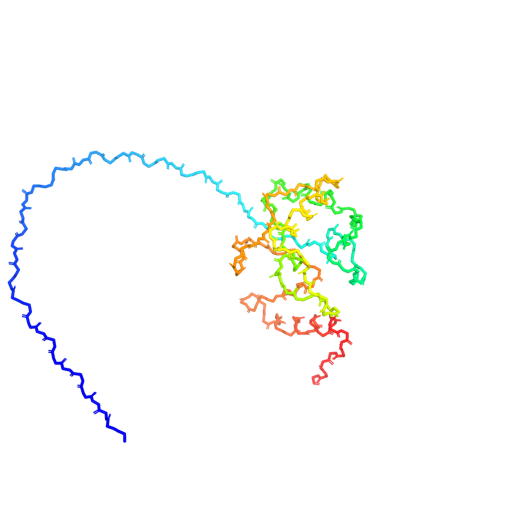0 151 ALA A N 1
ATOM 1160 C CA . ALA A 1 151 ? -6.892 -8.466 19.789 1.00 97.50 151 ALA A CA 1
ATOM 1161 C C . ALA A 1 151 ? -5.496 -9.085 19.642 1.00 97.50 151 ALA A C 1
ATOM 1163 O O . ALA A 1 151 ? -5.055 -9.358 18.526 1.00 97.50 151 ALA A O 1
ATOM 1164 N N . PHE A 1 152 ? -4.790 -9.320 20.752 1.00 97.75 152 PHE A N 1
ATOM 1165 C CA . PHE A 1 152 ? -3.447 -9.902 20.707 1.00 97.75 152 PHE A CA 1
ATOM 1166 C C . PHE A 1 152 ? -3.453 -11.350 20.232 1.00 97.75 152 PHE A C 1
ATOM 1168 O O . PHE A 1 152 ? -2.596 -11.735 19.438 1.00 97.75 152 PHE A O 1
ATOM 1175 N N . ASP A 1 153 ? -4.418 -12.139 20.690 1.00 96.56 153 ASP A N 1
ATOM 1176 C CA . ASP A 1 153 ? -4.529 -13.544 20.316 1.00 96.56 153 ASP A CA 1
ATOM 1177 C C . ASP A 1 153 ? -4.954 -13.687 18.856 1.00 96.56 153 ASP A C 1
ATOM 1179 O O . ASP A 1 153 ? -4.328 -14.420 18.091 1.00 96.56 153 ASP A O 1
ATOM 1183 N N . THR A 1 154 ? -5.936 -12.887 18.438 1.00 95.75 154 THR A N 1
ATOM 1184 C CA . THR A 1 154 ? -6.388 -12.817 17.043 1.00 95.75 154 THR A CA 1
ATOM 1185 C C . THR A 1 154 ? -5.262 -12.376 16.107 1.00 95.75 154 THR A C 1
ATOM 1187 O O . THR A 1 154 ? -5.070 -12.944 15.022 1.00 95.75 154 THR A O 1
ATOM 1190 N N . ALA A 1 155 ? -4.475 -11.382 16.527 1.00 96.81 155 ALA A N 1
ATOM 1191 C CA . ALA A 1 155 ? -3.314 -10.937 15.774 1.00 96.81 155 ALA A CA 1
ATOM 1192 C C . ALA A 1 155 ? -2.251 -12.039 15.688 1.00 96.81 155 ALA A C 1
ATOM 1194 O O . ALA A 1 155 ? -1.717 -12.294 14.609 1.00 96.81 155 ALA A O 1
ATOM 1195 N N . LEU A 1 156 ? -1.971 -12.736 16.790 1.00 95.94 156 LEU A N 1
ATOM 1196 C CA . LEU A 1 156 ? -0.992 -13.819 16.820 1.00 95.94 156 LEU A CA 1
ATOM 1197 C C . LEU A 1 156 ? -1.392 -14.979 15.897 1.00 95.94 156 LEU A C 1
ATOM 1199 O O . LEU A 1 156 ? -0.555 -15.478 15.142 1.00 95.94 156 LEU A O 1
ATOM 1203 N N . ASP A 1 157 ? -2.668 -15.362 15.891 1.00 94.44 157 ASP A N 1
ATOM 1204 C CA . ASP A 1 157 ? -3.196 -16.380 14.981 1.00 94.44 157 ASP A CA 1
ATOM 1205 C C . ASP A 1 157 ? -3.081 -15.956 13.513 1.00 94.44 157 ASP A C 1
ATOM 1207 O O . ASP A 1 157 ? -2.721 -16.763 12.651 1.00 94.44 157 ASP A O 1
ATOM 1211 N N . SER A 1 158 ? -3.335 -14.679 13.220 1.00 95.00 158 SER A N 1
ATOM 1212 C CA . SER A 1 158 ? -3.166 -14.117 11.876 1.00 95.00 158 SER A CA 1
ATOM 1213 C C . SER A 1 158 ? -1.699 -14.140 11.439 1.00 95.00 158 SER A C 1
ATOM 1215 O O . SER A 1 158 ? -1.393 -14.580 10.331 1.00 95.00 158 SER A O 1
ATOM 1217 N N . VAL A 1 159 ? -0.775 -13.771 12.332 1.00 95.75 159 VAL A N 1
ATOM 1218 C CA . VAL A 1 159 ? 0.671 -13.866 12.084 1.00 95.75 159 VAL A CA 1
ATOM 1219 C C . VAL A 1 159 ? 1.088 -15.316 11.834 1.00 95.75 159 VAL A C 1
ATOM 1221 O O . VAL A 1 159 ? 1.826 -15.578 10.886 1.00 95.75 159 VAL A O 1
ATOM 1224 N N . TYR A 1 160 ? 0.606 -16.281 12.624 1.00 94.75 160 TYR A N 1
ATOM 1225 C CA . TYR A 1 160 ? 0.920 -17.694 12.394 1.00 94.75 160 TYR A CA 1
ATOM 1226 C C . TYR A 1 160 ? 0.471 -18.170 11.012 1.00 94.75 160 TYR A C 1
ATOM 1228 O O . TYR A 1 160 ? 1.250 -18.839 10.328 1.00 94.75 160 TYR A O 1
ATOM 1236 N N . LYS A 1 161 ? -0.732 -17.779 10.576 1.00 92.56 161 LYS A N 1
ATOM 1237 C CA . LYS A 1 161 ? -1.241 -18.090 9.233 1.00 92.56 161 LYS A CA 1
ATOM 1238 C C . LYS A 1 161 ? -0.357 -17.493 8.137 1.00 92.56 161 LYS A C 1
ATOM 1240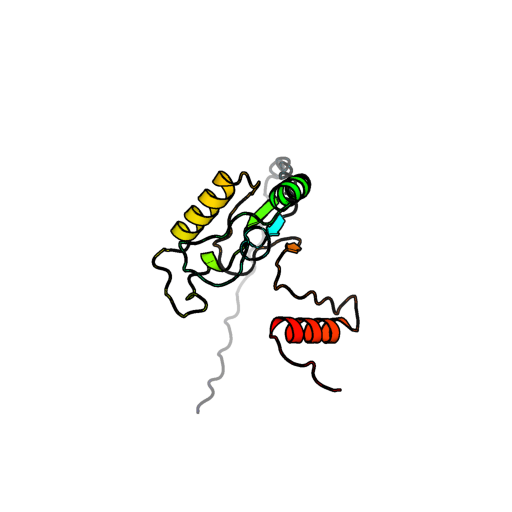 O O . LYS A 1 161 ? 0.047 -18.231 7.244 1.00 92.56 161 LYS A O 1
ATOM 1245 N N . ILE A 1 162 ? -0.007 -16.208 8.234 1.00 92.25 162 ILE A N 1
ATOM 1246 C CA . ILE A 1 162 ? 0.857 -15.524 7.251 1.00 92.25 162 ILE A CA 1
ATOM 1247 C C . ILE A 1 162 ? 2.235 -16.193 7.169 1.00 92.25 162 ILE A C 1
ATOM 1249 O O . ILE A 1 162 ? 2.768 -16.397 6.083 1.00 92.25 162 ILE A O 1
ATOM 1253 N N . LEU A 1 163 ? 2.800 -16.593 8.311 1.00 92.19 163 LEU A N 1
ATOM 1254 C CA . LEU A 1 163 ? 4.089 -17.285 8.368 1.00 92.19 163 LEU A CA 1
ATOM 1255 C C . LEU A 1 163 ? 4.018 -18.769 7.957 1.00 92.19 163 LEU A C 1
ATOM 1257 O O . LEU A 1 163 ? 5.046 -19.447 8.002 1.00 92.19 163 LEU A O 1
ATOM 1261 N N . GLY A 1 164 ? 2.839 -19.306 7.620 1.00 89.56 164 GLY A N 1
ATOM 1262 C CA . GLY A 1 164 ? 2.650 -20.726 7.298 1.00 89.56 164 GLY A CA 1
ATOM 1263 C C . GLY A 1 164 ? 2.929 -21.670 8.476 1.00 89.56 164 GLY A C 1
ATOM 1264 O O . GLY A 1 164 ? 3.284 -22.833 8.281 1.00 89.56 164 GLY A O 1
ATOM 1265 N N . ARG A 1 165 ? 2.817 -21.178 9.715 1.00 87.81 165 ARG A N 1
ATOM 1266 C CA . ARG A 1 165 ? 3.110 -21.930 10.944 1.00 87.81 165 ARG A CA 1
ATOM 1267 C C . ARG A 1 165 ? 1.817 -22.442 11.578 1.00 87.81 165 ARG A C 1
ATOM 1269 O O . ARG A 1 165 ? 0.776 -21.796 11.512 1.00 87.81 165 ARG A O 1
ATOM 1276 N N . LYS A 1 166 ? 1.882 -23.603 12.242 1.00 77.31 166 LYS A N 1
ATOM 1277 C CA . LYS A 1 166 ? 0.754 -24.093 13.052 1.00 77.31 166 LYS A CA 1
ATOM 1278 C C . LYS A 1 166 ? 0.546 -23.162 14.249 1.00 77.31 166 LYS A C 1
ATOM 1280 O O . LYS A 1 166 ? 1.520 -22.818 14.918 1.00 77.31 166 LYS A O 1
ATOM 1285 N N . ALA A 1 167 ? -0.710 -22.799 14.518 1.00 70.69 167 ALA A N 1
ATOM 1286 C CA . ALA A 1 167 ? -1.076 -22.031 15.704 1.00 70.69 167 ALA A CA 1
ATOM 1287 C C . ALA A 1 167 ? -0.583 -22.742 16.972 1.00 70.69 167 ALA A C 1
ATOM 1289 O O . ALA A 1 167 ? -0.588 -23.979 17.052 1.00 70.69 167 ALA A O 1
ATOM 1290 N N . ARG A 1 168 ? -0.119 -21.966 17.956 1.00 62.50 168 ARG A N 1
ATOM 1291 C CA . ARG A 1 168 ? 0.370 -22.515 19.223 1.00 62.50 168 ARG A CA 1
ATOM 1292 C C . ARG A 1 168 ? -0.798 -23.210 19.925 1.00 62.50 168 ARG A C 1
ATOM 1294 O O . ARG A 1 168 ? -1.784 -22.555 20.246 1.00 62.50 168 ARG A O 1
ATOM 1301 N N . LYS A 1 169 ? -0.703 -24.525 20.165 1.00 62.22 169 LYS A N 1
ATOM 1302 C CA . LYS A 1 169 ? -1.672 -25.218 21.027 1.00 62.22 169 LYS A CA 1
ATOM 1303 C C . LYS A 1 169 ? -1.613 -24.560 22.409 1.00 62.22 169 LYS A C 1
ATOM 1305 O O . LYS A 1 169 ? -0.522 -24.452 22.972 1.00 62.22 169 LYS A O 1
ATOM 1310 N N . ARG A 1 170 ? -2.753 -24.042 22.862 1.00 60.44 170 ARG A N 1
ATOM 1311 C CA . ARG A 1 170 ? -2.940 -23.529 24.220 1.00 60.44 170 ARG A CA 1
ATOM 1312 C C . ARG A 1 170 ? -3.004 -24.681 25.208 1.00 60.44 170 ARG A C 1
ATOM 1314 O O . ARG A 1 170 ? -3.557 -25.734 24.819 1.00 60.44 170 ARG A O 1
#

Secondary structure (DSSP, 8-state):
---PPPPPPPPPP-PPPPP--------PPPPPPP-PPPEEEE-SBTTTB--SS---TT--PPBPTTHHHHHHHHHHHSEEEE--GGGS-PPPTTSPPPSS-HHHHHHHHHHHHHHTT---SEE---SS----SEEE-TT-----TTT-TTHHHHHHHHHHHHTTPPPPP-

Foldseek 3Di:
DDDDDDDDDDDDDDDDDDDPDDPDDPDDPDDDDDDAAFEEEEEFDVGQWDHDDDPDLLDTHHGDVCSQVVLVVVVVRHAYEYEYPSLVQAADPVRHGPPDHSVVSQVSVVVNCVVNVGDHDGYDNDPDDDPGPYYHDPLDFDADCVVDVCRVVSSQVSVCVVVVHDRDDD

Sequence (170 aa):
MMATRPAKLPKVKGAKKRSPNLREMPVKAKKTAPVQRPRVCLDLDGVIATYGKWRGFDHIGPPVPGAVDFARQLSEVADIIVFTARCSGDPGPDGDMPLLTTGQMRIKVIEWLEKHHFPYKDVYVGQGKPRVAAFIDDRAVSCSPQTDADAFDTALDSVYKILGRKARKR

Nearest PDB structures (foldseek):
  3qle-assembly1_A  TM=5.507E-01  e=9.132E-02  Saccharomyces cerevisiae EC1118
  4qqf-assembly4_C  TM=5.569E-01  e=1.041E-01  Saccharomyces cerevisiae
  4qqf-assembly3_B  TM=4.371E-01  e=8.553E-02  Saccharomyces cerevisiae
  4yzt-assembly1_A  TM=3.034E-01  e=5.339E-01  Bacillus licheniformis
  1h7r-assembly1_A  TM=3.429E-01  e=2.924E+00  Saccharomyces cerevisiae